Protein AF-A0A1B9AVI0-F1 (afdb_monomer_lite)

pLDDT: mean 81.94, std 11.12, range [42.28, 89.31]

Secondary structure (DSSP, 8-state):
-EEEHHHHHHTSTT--HHHHHHHHHHHHHTTSEEESS-TTT--TT-EEEEEE-------

Radius of gyration: 12.0 Å; chains: 1; bounding box: 37×24×21 Å

Sequence (59 aa):
MITTLQEMLNKRPGMSMLQLKKALLAQQKNGYIYLDEDIAALELTHPFTYEYTRLSSSY

Structure (mmCIF, N/CA/C/O backbone):
data_AF-A0A1B9AVI0-F1
#
_entry.id   AF-A0A1B9AVI0-F1
#
loop_
_atom_site.group_PDB
_atom_site.id
_atom_site.type_symbol
_atom_site.label_atom_id
_atom_site.label_alt_id
_atom_site.label_comp_id
_atom_site.label_asym_id
_atom_site.label_entity_id
_atom_site.label_seq_id
_atom_site.pdbx_PDB_ins_code
_atom_site.Cartn_x
_atom_site.Cartn_y
_atom_site.Cartn_z
_atom_site.occupancy
_atom_site.B_iso_or_equiv
_atom_site.auth_seq_id
_atom_site.auth_comp_id
_atom_site.auth_asym_id
_atom_site.auth_atom_id
_atom_site.pdbx_PDB_model_num
ATOM 1 N N . MET A 1 1 ? -10.943 -4.607 -3.829 1.00 78.69 1 MET A N 1
ATOM 2 C CA . MET A 1 1 ? -10.233 -5.070 -5.052 1.00 78.69 1 MET A CA 1
ATOM 3 C C . MET A 1 1 ? -8.894 -5.655 -4.635 1.00 78.69 1 MET A C 1
ATOM 5 O O . MET A 1 1 ? -8.227 -5.024 -3.828 1.00 78.69 1 MET A O 1
ATOM 9 N N . ILE A 1 2 ? -8.507 -6.824 -5.152 1.00 85.44 2 ILE A N 1
ATOM 10 C CA . ILE A 1 2 ? -7.199 -7.432 -4.849 1.00 85.44 2 ILE A CA 1
ATOM 11 C C . ILE A 1 2 ? -6.133 -6.769 -5.728 1.00 85.44 2 ILE A C 1
ATOM 13 O O . ILE A 1 2 ? -6.352 -6.596 -6.927 1.00 85.44 2 ILE A O 1
ATOM 17 N N . THR A 1 3 ? -5.015 -6.361 -5.134 1.00 87.81 3 THR A N 1
ATOM 18 C CA . THR A 1 3 ? -3.891 -5.716 -5.828 1.00 87.81 3 THR A CA 1
ATOM 19 C C . THR A 1 3 ? -2.582 -6.027 -5.109 1.00 87.81 3 THR A C 1
ATOM 21 O O . THR A 1 3 ? -2.580 -6.418 -3.946 1.00 87.81 3 THR A O 1
ATOM 24 N N . THR A 1 4 ? -1.458 -5.816 -5.788 1.00 88.88 4 THR A N 1
ATOM 25 C CA . THR A 1 4 ? -0.118 -5.842 -5.173 1.00 88.88 4 THR A CA 1
ATOM 26 C C . THR A 1 4 ? 0.502 -4.442 -5.117 1.00 88.88 4 THR A C 1
ATOM 28 O O . THR A 1 4 ? 0.114 -3.541 -5.874 1.00 88.88 4 THR A O 1
ATOM 31 N N . LEU A 1 5 ? 1.503 -4.240 -4.249 1.00 87.12 5 LEU A N 1
ATOM 32 C CA . LEU A 1 5 ? 2.265 -2.983 -4.217 1.00 87.12 5 LEU A CA 1
ATOM 33 C C . LEU A 1 5 ? 3.021 -2.769 -5.534 1.00 87.12 5 LEU A C 1
ATOM 35 O O . LEU A 1 5 ? 3.121 -1.639 -6.011 1.00 87.12 5 LEU A O 1
ATOM 39 N N . GLN A 1 6 ? 3.508 -3.849 -6.148 1.00 87.94 6 GLN A N 1
ATOM 40 C CA . GLN A 1 6 ? 4.164 -3.815 -7.452 1.00 87.94 6 GLN A CA 1
ATOM 41 C C . GLN A 1 6 ? 3.239 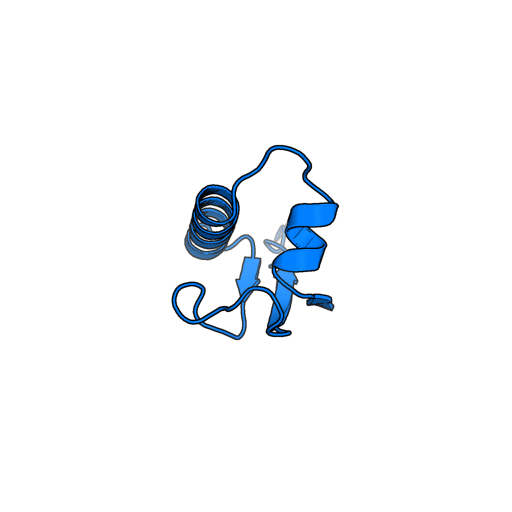-3.274 -8.551 1.00 87.94 6 GLN A C 1
ATOM 43 O O . GLN A 1 6 ? 3.637 -2.386 -9.305 1.00 87.94 6 GLN A O 1
ATOM 48 N N . GLU A 1 7 ? 1.989 -3.734 -8.629 1.00 88.12 7 GLU A N 1
ATOM 49 C CA . GLU A 1 7 ? 1.022 -3.207 -9.602 1.00 88.12 7 GLU A CA 1
ATOM 50 C C . GLU A 1 7 ? 0.696 -1.729 -9.367 1.00 88.12 7 GLU A C 1
ATOM 52 O O . GLU A 1 7 ? 0.559 -0.962 -10.324 1.00 88.12 7 GLU A O 1
ATOM 57 N N . MET A 1 8 ? 0.599 -1.305 -8.105 1.00 87.19 8 MET A N 1
ATOM 58 C CA . MET A 1 8 ? 0.391 0.103 -7.764 1.00 87.19 8 MET A CA 1
ATOM 59 C C . MET A 1 8 ? 1.578 0.984 -8.172 1.00 87.19 8 MET A C 1
ATOM 61 O O . MET A 1 8 ? 1.366 2.095 -8.664 1.00 87.19 8 MET A O 1
ATOM 65 N N . LEU A 1 9 ? 2.810 0.494 -8.004 1.00 88.50 9 LEU A N 1
ATOM 66 C CA . LEU A 1 9 ? 4.026 1.182 -8.450 1.00 88.50 9 LEU A CA 1
ATOM 67 C C . LEU A 1 9 ? 4.113 1.256 -9.975 1.00 88.50 9 LEU A C 1
ATOM 69 O O . LEU A 1 9 ? 4.409 2.321 -10.512 1.00 88.50 9 LEU A O 1
ATOM 73 N N . ASN A 1 10 ? 3.773 0.176 -10.683 1.00 88.50 10 ASN A N 1
ATOM 74 C CA . ASN A 1 10 ? 3.751 0.158 -12.150 1.00 88.50 10 ASN A CA 1
ATOM 75 C C . ASN A 1 10 ? 2.791 1.213 -12.730 1.00 88.50 10 ASN A C 1
ATOM 77 O O . ASN A 1 10 ? 3.059 1.786 -13.782 1.00 88.50 10 ASN A O 1
ATOM 81 N N . LYS A 1 11 ? 1.691 1.513 -12.027 1.00 87.56 11 LYS A N 1
ATOM 82 C CA . LYS A 1 11 ? 0.731 2.567 -12.402 1.00 87.56 11 LYS A CA 1
ATOM 83 C C . LYS A 1 11 ? 1.185 3.985 -12.025 1.00 87.56 11 LYS A C 1
ATOM 85 O O . LYS A 1 11 ? 0.543 4.950 -12.434 1.00 87.56 11 LYS A O 1
ATOM 90 N N . ARG A 1 12 ? 2.250 4.133 -11.230 1.00 84.50 12 ARG A N 1
ATOM 91 C CA . ARG A 1 12 ? 2.774 5.415 -10.724 1.00 84.50 12 ARG A CA 1
ATOM 92 C C . ARG A 1 12 ? 4.284 5.516 -10.971 1.00 84.50 12 ARG A C 1
ATOM 94 O O . ARG A 1 12 ? 5.065 5.490 -10.014 1.00 84.50 12 ARG A O 1
ATOM 101 N N . PRO A 1 13 ? 4.710 5.642 -12.241 1.00 77.38 13 PRO A N 1
ATOM 102 C CA . PRO A 1 13 ? 6.124 5.763 -12.571 1.00 77.38 13 PRO A CA 1
ATOM 103 C C . PRO A 1 13 ? 6.737 6.974 -11.850 1.00 77.38 13 PRO A C 1
ATOM 105 O O . PRO A 1 13 ? 6.199 8.077 -11.901 1.00 77.38 13 PRO A O 1
ATOM 108 N N . GLY A 1 14 ? 7.848 6.752 -11.143 1.00 84.31 14 GLY A N 1
ATOM 109 C CA . GLY A 1 14 ? 8.558 7.783 -10.374 1.00 84.31 14 GLY A CA 1
ATOM 110 C C . GLY A 1 14 ? 8.212 7.854 -8.882 1.00 84.31 14 GLY A C 1
ATOM 111 O O . GLY A 1 14 ? 8.889 8.570 -8.147 1.00 84.31 14 GLY A O 1
ATOM 112 N N . MET A 1 15 ? 7.218 7.099 -8.402 1.00 87.62 15 MET A N 1
ATOM 113 C CA . MET A 1 15 ? 6.951 6.963 -6.967 1.00 87.62 15 MET A CA 1
ATOM 114 C C . MET A 1 15 ? 7.795 5.823 -6.382 1.00 87.62 15 MET A C 1
ATOM 116 O O . MET A 1 15 ? 7.785 4.710 -6.900 1.00 87.62 15 MET A O 1
ATOM 120 N N . SER A 1 16 ? 8.521 6.073 -5.290 1.00 88.75 16 SER A N 1
ATOM 121 C CA . SER A 1 16 ? 9.244 5.008 -4.583 1.00 88.75 16 SER A CA 1
ATOM 122 C C . SER A 1 16 ? 8.298 4.165 -3.725 1.00 88.75 16 SER A C 1
ATOM 124 O O . SER A 1 16 ? 7.247 4.634 -3.284 1.00 88.75 16 SER A O 1
ATOM 126 N N . MET A 1 17 ? 8.689 2.927 -3.412 1.00 86.25 17 MET A N 1
ATOM 127 C CA . MET A 1 17 ? 7.905 2.047 -2.533 1.00 86.25 17 MET A CA 1
ATOM 128 C C . MET A 1 17 ? 7.606 2.695 -1.173 1.00 86.25 17 MET A C 1
ATOM 130 O O . MET A 1 17 ? 6.489 2.618 -0.668 1.00 86.25 17 MET A O 1
ATOM 134 N N . LEU A 1 18 ? 8.589 3.394 -0.603 1.00 87.75 18 LEU A N 1
ATOM 135 C CA . LEU A 1 18 ? 8.450 4.129 0.655 1.00 87.75 18 LEU A CA 1
ATOM 136 C C . LEU A 1 18 ? 7.416 5.260 0.551 1.00 87.75 18 LEU A C 1
ATOM 138 O O . LEU A 1 18 ? 6.628 5.464 1.474 1.00 87.75 18 LEU A O 1
ATOM 142 N N . GLN A 1 19 ? 7.399 5.981 -0.573 1.00 89.00 19 GLN A N 1
ATOM 143 C CA . GLN A 1 19 ? 6.402 7.020 -0.837 1.00 89.00 19 GLN A CA 1
ATOM 144 C C . GLN A 1 19 ? 5.006 6.424 -1.022 1.00 89.00 19 GLN A C 1
ATOM 146 O O . GLN A 1 19 ? 4.049 6.962 -0.467 1.00 89.00 19 GLN A O 1
ATOM 151 N N . LEU A 1 20 ? 4.887 5.297 -1.731 1.00 88.44 20 LEU A N 1
ATOM 152 C CA . LEU A 1 20 ? 3.613 4.605 -1.911 1.00 88.44 20 LEU A CA 1
ATOM 153 C C . LEU A 1 20 ? 3.045 4.134 -0.566 1.00 88.44 20 LEU A C 1
ATOM 155 O O . LEU A 1 20 ? 1.894 4.439 -0.260 1.00 88.44 20 LEU A O 1
ATOM 159 N N . LYS A 1 21 ? 3.860 3.477 0.270 1.00 88.50 21 LYS A N 1
ATOM 160 C CA . LYS A 1 21 ? 3.453 3.048 1.617 1.00 88.50 21 LYS A CA 1
ATOM 161 C C . LYS A 1 21 ? 3.009 4.229 2.482 1.00 88.50 21 LYS A C 1
ATOM 163 O O . LYS A 1 21 ? 1.958 4.162 3.108 1.00 88.50 21 LYS A O 1
ATOM 168 N N . LYS A 1 22 ? 3.755 5.342 2.473 1.00 89.31 22 LYS A N 1
ATOM 169 C CA . LYS A 1 22 ? 3.361 6.568 3.193 1.00 89.31 22 LYS A CA 1
ATOM 170 C C . LYS A 1 22 ? 2.038 7.143 2.686 1.00 89.31 22 LYS A C 1
ATOM 172 O O . LYS A 1 22 ? 1.222 7.575 3.495 1.00 89.31 22 LYS A O 1
ATOM 177 N N . ALA A 1 23 ? 1.820 7.151 1.372 1.00 88.25 23 ALA A N 1
ATOM 178 C CA . ALA A 1 23 ? 0.586 7.651 0.775 1.00 88.25 23 ALA A CA 1
ATOM 179 C C . ALA A 1 23 ? -0.621 6.780 1.150 1.00 88.25 23 ALA A C 1
ATOM 181 O O . ALA A 1 23 ? -1.655 7.315 1.542 1.00 88.25 23 ALA A O 1
ATOM 182 N N . LEU A 1 24 ? -0.475 5.453 1.086 1.00 87.44 24 LEU A N 1
ATOM 183 C CA . LEU A 1 24 ? -1.504 4.511 1.525 1.00 87.44 24 LEU A CA 1
ATOM 184 C C . LEU A 1 24 ? -1.800 4.683 3.019 1.00 87.44 24 LEU A C 1
ATOM 186 O O . LEU A 1 24 ? -2.955 4.837 3.396 1.00 87.44 24 LEU A O 1
ATOM 190 N N . LEU A 1 25 ? -0.769 4.788 3.860 1.00 88.62 25 LEU A N 1
ATOM 191 C CA . LEU A 1 25 ? -0.940 4.982 5.300 1.00 88.62 25 LEU A CA 1
ATOM 192 C C . LEU A 1 25 ? -1.682 6.286 5.611 1.00 88.62 25 LEU A C 1
ATOM 194 O O . LEU A 1 25 ? -2.563 6.318 6.468 1.00 88.62 25 LEU A O 1
ATOM 198 N N . ALA A 1 26 ? -1.363 7.362 4.890 1.00 89.06 26 ALA A N 1
ATOM 199 C CA . ALA A 1 26 ? -2.068 8.629 5.025 1.00 89.06 26 ALA A CA 1
ATOM 200 C C . ALA A 1 26 ? -3.540 8.512 4.596 1.00 89.06 26 ALA A C 1
ATOM 202 O O . ALA A 1 26 ? -4.420 9.014 5.292 1.00 89.06 26 ALA A O 1
ATOM 203 N N . GLN A 1 27 ? -3.829 7.826 3.486 1.00 87.44 27 GLN A N 1
ATOM 204 C CA . GLN A 1 27 ? -5.204 7.605 3.032 1.00 87.44 27 GLN A CA 1
ATOM 205 C C . GLN A 1 27 ? -6.005 6.735 4.008 1.00 87.44 27 GLN A C 1
ATOM 207 O O . GLN A 1 27 ? -7.175 7.029 4.249 1.00 87.44 27 GLN A O 1
ATOM 212 N N . GLN A 1 28 ? -5.379 5.713 4.596 1.00 87.06 28 GLN A N 1
ATOM 213 C CA . GLN A 1 28 ? -6.005 4.832 5.582 1.00 87.06 28 GLN A CA 1
ATOM 214 C C . GLN A 1 28 ? -6.303 5.594 6.874 1.00 87.06 28 GLN A C 1
ATOM 216 O O . GLN A 1 28 ? -7.421 5.550 7.378 1.00 87.06 28 GLN A O 1
ATOM 221 N N . LYS A 1 29 ? -5.336 6.381 7.366 1.00 87.06 29 LYS A N 1
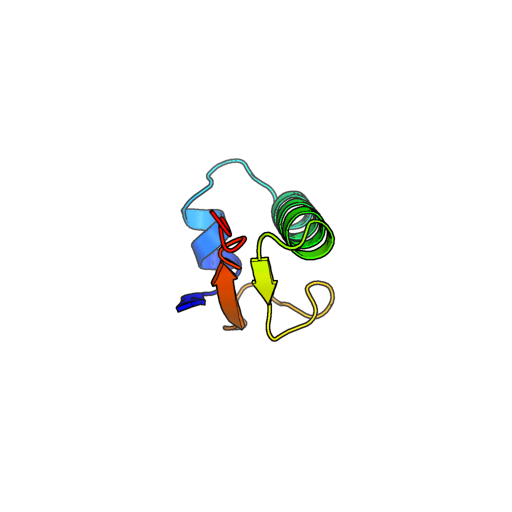ATOM 222 C CA . LYS A 1 29 ? -5.506 7.233 8.553 1.00 87.06 29 LYS A CA 1
ATOM 223 C C . LYS A 1 29 ? -6.610 8.276 8.370 1.00 87.06 29 LYS A C 1
ATOM 225 O O . LYS A 1 29 ? -7.313 8.597 9.321 1.00 87.06 29 LYS A O 1
ATOM 230 N N . ASN A 1 30 ? -6.763 8.793 7.155 1.00 86.44 30 ASN A N 1
ATOM 231 C CA . ASN A 1 30 ? -7.819 9.741 6.817 1.00 86.44 30 ASN A CA 1
ATOM 232 C C . ASN A 1 30 ? -9.177 9.066 6.550 1.00 86.44 30 ASN A C 1
ATOM 234 O O . ASN A 1 30 ? -10.146 9.763 6.265 1.00 86.44 30 ASN A O 1
ATOM 238 N N . GLY A 1 31 ? -9.256 7.733 6.615 1.00 83.31 31 GLY A N 1
ATOM 239 C CA . GLY A 1 31 ? -10.493 6.989 6.394 1.00 83.31 31 GLY A CA 1
ATOM 240 C C . GLY A 1 31 ? -10.986 7.022 4.948 1.00 83.31 31 GLY A C 1
ATOM 241 O O . GLY A 1 31 ? -12.187 6.894 4.731 1.00 83.31 31 GLY A O 1
ATOM 242 N N . TYR A 1 32 ? -10.091 7.206 3.967 1.00 84.81 32 TYR A N 1
ATOM 243 C CA . TYR A 1 32 ? -10.410 7.136 2.530 1.00 84.81 32 TYR A CA 1
ATOM 244 C C . TYR A 1 32 ? -10.230 5.741 1.936 1.00 84.81 32 TYR A C 1
ATOM 246 O O . TYR A 1 32 ? -10.787 5.438 0.878 1.00 84.81 32 TYR A O 1
ATOM 254 N N . ILE A 1 33 ? -9.404 4.918 2.580 1.00 87.19 33 ILE A N 1
ATOM 255 C CA . ILE A 1 33 ? -9.145 3.552 2.147 1.00 87.19 33 ILE A CA 1
ATOM 256 C C . ILE A 1 33 ? -9.165 2.615 3.347 1.00 87.19 33 ILE A C 1
ATOM 258 O O . ILE A 1 33 ? -8.747 2.979 4.447 1.00 87.19 33 ILE A O 1
ATOM 262 N N . TYR A 1 34 ? -9.596 1.391 3.096 1.00 85.88 34 TYR A N 1
ATOM 263 C CA . TYR A 1 34 ? -9.409 0.254 3.970 1.00 85.88 34 TYR A CA 1
ATOM 264 C C . TYR A 1 34 ? -8.431 -0.717 3.307 1.00 85.88 34 TYR A C 1
ATOM 266 O O . TYR A 1 34 ? -8.502 -0.977 2.101 1.00 85.88 34 TYR A O 1
ATOM 274 N N . LEU A 1 35 ? -7.497 -1.200 4.116 1.00 86.94 35 LEU A N 1
ATOM 275 C CA . LEU A 1 35 ? -6.555 -2.256 3.782 1.00 86.94 35 LEU A CA 1
ATOM 276 C C . LEU A 1 35 ? -6.812 -3.375 4.783 1.00 86.94 35 LEU A C 1
ATOM 278 O O . LEU A 1 35 ? -6.896 -3.106 5.983 1.00 86.94 35 LEU A O 1
ATOM 282 N N . ASP A 1 36 ? -6.979 -4.590 4.279 1.00 85.19 36 ASP A N 1
ATOM 283 C CA . ASP A 1 36 ? -7.151 -5.790 5.100 1.00 85.19 36 ASP A CA 1
ATOM 284 C C . ASP A 1 36 ? -5.870 -6.173 5.854 1.00 85.19 36 ASP A C 1
ATOM 286 O O . ASP A 1 36 ? -5.939 -6.771 6.927 1.00 85.19 36 ASP A O 1
ATOM 290 N N . GLU A 1 37 ? -4.713 -5.775 5.325 1.00 83.06 37 GLU A N 1
ATOM 291 C CA . GLU A 1 37 ? -3.402 -6.029 5.912 1.00 83.06 37 GLU A CA 1
ATOM 292 C C . GLU A 1 37 ? -2.662 -4.770 6.381 1.00 83.06 37 GLU A C 1
ATOM 294 O O . GLU A 1 37 ? -2.897 -3.643 5.931 1.00 83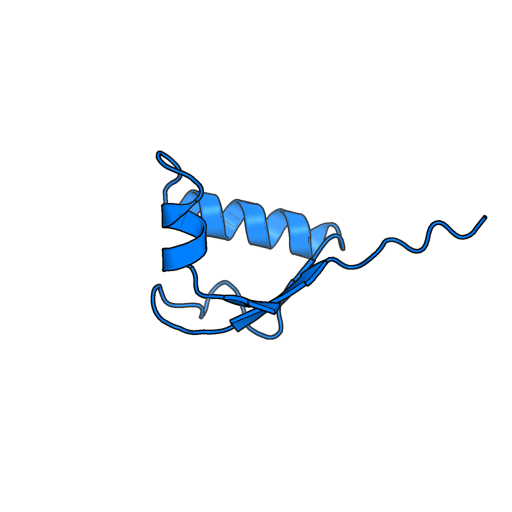.06 37 GLU A O 1
ATOM 299 N N . ASP A 1 38 ? -1.705 -4.982 7.288 1.00 82.94 38 ASP A N 1
ATOM 300 C CA . ASP A 1 38 ? -0.810 -3.932 7.760 1.00 82.94 38 ASP A CA 1
ATOM 301 C C . ASP A 1 38 ? 0.183 -3.517 6.657 1.00 82.94 38 ASP A C 1
ATOM 303 O O . ASP A 1 38 ? 0.996 -4.308 6.172 1.00 82.94 38 ASP A O 1
ATOM 307 N N . ILE A 1 39 ? 0.179 -2.226 6.310 1.00 80.62 39 ILE A N 1
ATOM 308 C CA . ILE A 1 39 ? 1.132 -1.593 5.381 1.00 80.62 39 ILE A CA 1
ATOM 309 C C . ILE A 1 39 ? 2.593 -1.878 5.743 1.00 80.62 39 ILE A C 1
ATOM 311 O O . ILE A 1 39 ? 3.452 -1.957 4.849 1.00 80.62 39 ILE A O 1
ATOM 315 N N . ALA A 1 40 ? 2.904 -1.992 7.036 1.00 77.62 40 ALA A N 1
ATOM 316 C CA . ALA A 1 40 ? 4.254 -2.296 7.489 1.00 77.62 40 ALA A CA 1
ATOM 317 C C . ALA A 1 40 ? 4.696 -3.694 7.030 1.00 77.62 40 ALA A C 1
ATOM 319 O O . ALA A 1 40 ? 5.828 -3.839 6.564 1.00 77.62 40 ALA A O 1
ATOM 320 N N . ALA A 1 41 ? 3.787 -4.670 7.080 1.00 78.38 41 ALA A N 1
ATOM 321 C CA . ALA A 1 41 ? 4.022 -6.063 6.711 1.00 78.38 41 ALA A CA 1
ATOM 322 C C . ALA A 1 41 ? 3.896 -6.333 5.200 1.00 78.38 41 ALA A C 1
ATOM 324 O O . ALA A 1 41 ? 4.406 -7.339 4.720 1.00 78.38 41 ALA A O 1
ATOM 325 N N . LEU A 1 42 ? 3.271 -5.428 4.437 1.00 82.56 42 LEU A N 1
ATOM 326 C CA . LEU A 1 42 ? 3.042 -5.628 3.005 1.00 82.56 42 LEU A CA 1
ATOM 327 C C . LEU A 1 42 ? 4.336 -5.672 2.177 1.00 82.56 42 LEU A C 1
ATOM 329 O O . LEU A 1 42 ? 5.057 -4.671 2.061 1.00 82.56 42 LEU A O 1
ATOM 333 N N . GLU A 1 43 ? 4.603 -6.816 1.550 1.00 82.94 43 GLU A N 1
ATOM 334 C CA . GLU A 1 43 ? 5.688 -7.000 0.581 1.00 82.94 43 GLU A CA 1
ATOM 335 C C . GLU A 1 43 ? 5.259 -6.638 -0.854 1.00 82.94 43 GLU A C 1
ATOM 337 O O . GLU A 1 43 ? 4.081 -6.455 -1.157 1.00 82.94 43 GLU A O 1
ATOM 342 N N . LEU A 1 44 ? 6.229 -6.510 -1.767 1.00 80.38 44 LEU A N 1
ATOM 343 C CA . LEU A 1 44 ? 6.005 -6.059 -3.152 1.00 80.38 44 LEU A CA 1
ATOM 344 C C . LEU A 1 44 ? 5.009 -6.926 -3.929 1.00 80.38 44 LEU A C 1
ATOM 346 O O . LEU A 1 44 ? 4.136 -6.399 -4.620 1.00 80.38 44 LEU A O 1
ATOM 350 N N . THR A 1 45 ? 5.175 -8.239 -3.812 1.00 83.94 45 THR A N 1
ATOM 35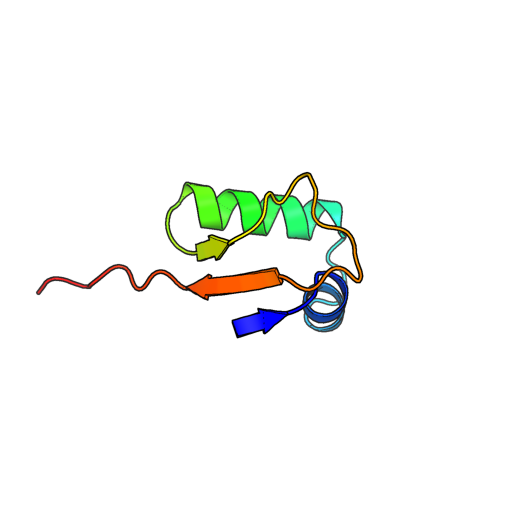1 C CA . THR A 1 45 ? 4.407 -9.274 -4.512 1.00 83.94 45 THR A CA 1
ATOM 352 C C . THR A 1 45 ? 3.249 -9.814 -3.687 1.00 83.94 45 THR A C 1
ATOM 354 O O . THR A 1 45 ? 2.501 -10.653 -4.185 1.00 83.94 45 THR A O 1
ATOM 357 N N . HIS A 1 46 ? 3.097 -9.360 -2.440 1.00 84.06 46 HIS A N 1
ATOM 358 C CA . HIS A 1 46 ? 2.040 -9.847 -1.568 1.00 84.06 46 HIS A CA 1
ATOM 359 C C . HIS A 1 46 ? 0.691 -9.256 -2.001 1.00 84.06 46 HIS A C 1
ATOM 361 O O . HIS A 1 46 ? 0.571 -8.027 -2.101 1.00 84.06 46 HIS A O 1
ATOM 367 N N . PRO A 1 47 ? -0.303 -10.097 -2.333 1.00 87.06 47 PRO A N 1
ATOM 368 C CA . PRO A 1 47 ? -1.622 -9.625 -2.711 1.00 87.06 47 PRO A CA 1
ATOM 369 C C . PRO A 1 47 ? -2.394 -9.183 -1.469 1.00 87.06 47 PRO A C 1
ATOM 371 O O . PRO A 1 47 ? -2.442 -9.902 -0.479 1.00 87.06 47 PRO A O 1
ATOM 374 N N . PHE A 1 48 ? -3.041 -8.025 -1.552 1.00 87.94 48 PHE A N 1
ATOM 375 C CA . PHE A 1 48 ? -3.874 -7.493 -0.476 1.00 87.94 48 PHE A CA 1
ATOM 376 C C . PHE A 1 48 ? -5.175 -6.911 -1.008 1.00 87.94 48 PHE A C 1
ATOM 378 O O . PHE A 1 48 ? -5.286 -6.540 -2.187 1.00 87.94 48 PHE A O 1
ATOM 385 N N . THR A 1 49 ? -6.170 -6.818 -0.132 1.00 86.31 49 THR A N 1
ATOM 386 C CA . THR A 1 49 ? -7.462 -6.228 -0.458 1.00 86.31 49 THR A CA 1
ATOM 387 C C . THR A 1 49 ? -7.437 -4.740 -0.169 1.00 86.31 49 THR A C 1
ATOM 389 O O . THR A 1 49 ? -7.241 -4.274 0.950 1.00 86.31 49 THR A O 1
ATOM 392 N N . TYR A 1 50 ? -7.688 -3.979 -1.223 1.00 82.94 50 TYR A N 1
ATOM 393 C CA . TYR A 1 50 ? -7.806 -2.536 -1.187 1.00 82.94 50 TYR A CA 1
ATOM 394 C C . TYR A 1 50 ? -9.243 -2.116 -1.474 1.00 82.94 50 TYR A C 1
ATOM 396 O O . TYR 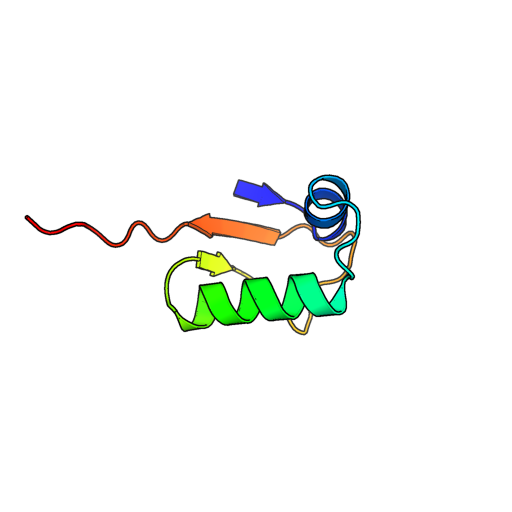A 1 50 ? -9.792 -2.439 -2.537 1.00 82.94 50 TYR A O 1
ATOM 404 N N . GLU A 1 51 ? -9.847 -1.369 -0.554 1.00 84.19 51 GLU A N 1
ATOM 405 C CA . GLU A 1 51 ? -11.183 -0.805 -0.732 1.00 84.19 51 GLU A CA 1
ATOM 406 C C . GLU A 1 51 ? -11.187 0.694 -0.474 1.00 84.19 51 GLU A C 1
ATOM 408 O O . GLU A 1 51 ? -10.642 1.177 0.514 1.00 84.19 51 GLU A O 1
ATOM 413 N N . TYR A 1 52 ? -11.832 1.445 -1.364 1.00 81.88 52 TYR A N 1
ATOM 414 C CA . TYR A 1 52 ? -12.151 2.836 -1.083 1.00 81.88 52 TYR A CA 1
ATOM 415 C C . TYR A 1 52 ? -13.326 2.862 -0.123 1.00 81.88 52 TYR A C 1
ATOM 417 O O . TYR A 1 52 ? -14.431 2.439 -0.476 1.00 81.88 52 TYR A O 1
ATOM 425 N N . THR A 1 53 ? -13.111 3.404 1.068 1.00 76.50 53 THR A N 1
ATOM 426 C CA . THR A 1 53 ? -14.224 3.777 1.926 1.00 76.50 53 THR A CA 1
ATOM 427 C C . THR A 1 53 ? -14.929 4.930 1.228 1.00 76.50 53 THR A C 1
ATOM 429 O O . THR A 1 53 ? -14.431 6.054 1.141 1.00 76.50 53 THR A O 1
ATOM 432 N N . ARG A 1 54 ? -16.107 4.646 0.664 1.00 66.44 54 ARG A N 1
ATOM 433 C CA . ARG A 1 54 ? -17.044 5.709 0.322 1.00 66.44 54 ARG A CA 1
ATOM 434 C C . ARG A 1 54 ? -17.337 6.399 1.645 1.00 66.44 54 ARG A C 1
ATOM 436 O O . ARG A 1 54 ? -18.048 5.833 2.468 1.00 66.44 54 ARG A O 1
ATOM 443 N N . LEU A 1 55 ? -16.777 7.590 1.856 1.00 60.62 55 LEU A N 1
ATOM 444 C CA . LEU A 1 55 ? -17.397 8.562 2.744 1.00 60.62 55 LEU A CA 1
ATOM 445 C C . LEU A 1 55 ? -18.828 8.646 2.238 1.0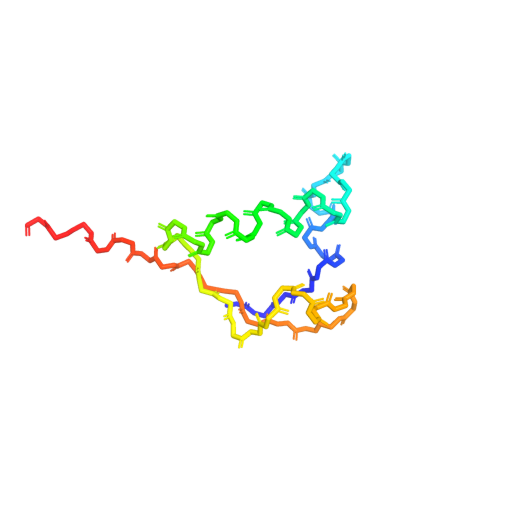0 60.62 55 LEU A C 1
ATOM 447 O O . LEU A 1 55 ? -19.079 9.188 1.161 1.00 60.62 55 LEU A O 1
ATOM 451 N N . SER A 1 56 ? -19.733 7.961 2.930 1.00 48.50 56 SER A N 1
ATOM 452 C CA . SER A 1 56 ? -21.155 8.074 2.706 1.00 48.50 56 SER A CA 1
ATOM 453 C C . SER A 1 56 ? -21.432 9.560 2.805 1.00 48.50 56 SER A C 1
ATOM 455 O O . SER A 1 56 ? -21.349 10.153 3.879 1.00 48.50 56 SER A O 1
ATOM 457 N N . SER A 1 57 ? -21.643 10.171 1.642 1.00 46.94 57 SER A N 1
ATOM 458 C CA . SER A 1 57 ? -22.233 11.486 1.518 1.00 46.94 57 SER A CA 1
ATOM 459 C C . SER A 1 57 ? -23.659 11.288 2.014 1.00 46.94 57 SER A C 1
ATOM 461 O O . SER A 1 57 ? -24.557 10.952 1.248 1.00 46.94 57 SER A O 1
ATOM 463 N N . SER A 1 58 ? -23.806 11.309 3.338 1.00 43.84 58 SER A N 1
ATOM 464 C CA . SER A 1 58 ? -25.089 11.361 4.013 1.00 43.84 58 SER A CA 1
ATOM 465 C C . SER A 1 58 ? -25.641 12.749 3.716 1.00 43.84 58 SER A C 1
ATOM 467 O O . SER A 1 58 ? -25.273 13.716 4.382 1.00 43.84 58 SER A O 1
ATOM 469 N N . TYR A 1 59 ? -26.401 12.833 2.626 1.00 42.28 59 TYR A N 1
ATOM 470 C CA . TYR A 1 59 ? -27.333 13.919 2.346 1.00 42.28 59 TYR A CA 1
ATOM 471 C C . TYR A 1 59 ? -28.600 13.728 3.176 1.00 42.28 59 TYR A C 1
ATOM 473 O O . TYR A 1 59 ? -29.016 12.556 3.338 1.00 42.28 59 TYR A O 1
#

Foldseek 3Di:
DKDFLQVVCVVPPPQDSVNSLVVVVVCVVVQQKDKPDDSVPGDRPDITDIDGPPPPPPD